Protein AF-A0A938FU28-F1 (afdb_monomer_lite)

pLDDT: mean 93.78, std 5.57, range [63.31, 97.81]

Secondary structure (DSSP, 8-state):
--TT---------------TT--S-------SPPPPTTS-SHHHH-

Structure (mmCIF, N/CA/C/O backbone):
data_AF-A0A938FU28-F1
#
_entry.id   AF-A0A938FU28-F1
#
loop_
_atom_site.group_PDB
_atom_site.id
_atom_site.type_symbol
_atom_site.label_atom_id
_atom_site.label_alt_id
_atom_site.label_comp_id
_atom_site.label_asym_id
_atom_site.label_entity_id
_atom_site.label_seq_id
_atom_site.pdbx_PDB_ins_code
_atom_site.Cartn_x
_atom_site.Cartn_y
_atom_site.Cartn_z
_atom_site.occupancy
_atom_site.B_iso_or_equiv
_atom_site.auth_seq_id
_atom_site.auth_comp_id
_atom_site.auth_asym_id
_atom_site.auth_atom_id
_atom_site.pdbx_PDB_model_num
ATOM 1 N N . ALA A 1 1 ? 5.196 10.779 -15.781 1.00 63.31 1 ALA A N 1
ATOM 2 C CA . ALA A 1 1 ? 4.803 9.406 -16.156 1.00 63.31 1 ALA A CA 1
ATOM 3 C C . ALA A 1 1 ? 4.682 8.588 -14.878 1.00 63.31 1 ALA A C 1
ATOM 5 O O . ALA A 1 1 ? 5.393 8.906 -13.932 1.00 63.31 1 ALA A O 1
ATOM 6 N N . PHE A 1 2 ? 3.795 7.594 -14.825 1.00 78.31 2 PHE A N 1
ATOM 7 C CA . PHE A 1 2 ? 3.575 6.751 -13.641 1.00 78.31 2 PHE A CA 1
ATOM 8 C C . PHE A 1 2 ? 4.655 5.665 -13.484 1.00 78.31 2 PHE A C 1
ATOM 10 O O . PHE A 1 2 ? 4.306 4.510 -13.311 1.00 78.31 2 PHE A O 1
ATOM 17 N N . GLY A 1 3 ? 5.943 6.032 -13.576 1.00 90.44 3 GLY A N 1
ATOM 18 C CA . GLY A 1 3 ? 7.098 5.138 -13.380 1.00 90.44 3 GLY A CA 1
ATOM 19 C C . GLY A 1 3 ? 6.875 3.699 -13.861 1.00 90.44 3 GLY A C 1
ATOM 20 O O . GLY A 1 3 ? 6.446 3.470 -14.992 1.00 90.44 3 GLY A O 1
ATOM 21 N N . ASP A 1 4 ? 7.085 2.762 -12.944 1.00 94.12 4 ASP A N 1
ATOM 22 C CA . ASP A 1 4 ? 6.912 1.314 -13.100 1.00 94.12 4 ASP A CA 1
ATOM 23 C C . ASP A 1 4 ? 5.463 0.829 -13.278 1.00 94.12 4 ASP A C 1
ATOM 25 O O . ASP A 1 4 ? 5.227 -0.345 -13.550 1.00 94.12 4 ASP A O 1
ATOM 29 N N . SER A 1 5 ? 4.479 1.719 -13.144 1.00 92.62 5 SER A N 1
ATOM 30 C CA . SER A 1 5 ? 3.054 1.430 -13.351 1.00 92.62 5 SER A CA 1
ATOM 31 C C . SER A 1 5 ? 2.534 0.244 -12.522 1.00 92.62 5 SER A C 1
ATOM 33 O O . SER A 1 5 ? 1.742 -0.558 -13.006 1.00 92.62 5 SER A O 1
ATOM 35 N N . TRP A 1 6 ? 2.968 0.141 -11.260 1.00 92.38 6 TRP A N 1
ATOM 36 C CA . TRP A 1 6 ? 2.460 -0.853 -10.312 1.00 92.38 6 TRP A CA 1
ATOM 37 C C . TRP A 1 6 ? 0.957 -0.695 -10.060 1.00 92.38 6 TRP A C 1
ATOM 39 O O . TRP A 1 6 ? 0.463 0.408 -9.817 1.00 92.38 6 TRP A O 1
ATOM 49 N N . GLU A 1 7 ? 0.243 -1.818 -10.028 1.00 92.62 7 GLU A N 1
ATOM 50 C CA . GLU A 1 7 ? -1.194 -1.875 -9.761 1.00 92.62 7 GLU A CA 1
ATOM 51 C C . GLU A 1 7 ? -1.465 -2.663 -8.475 1.00 92.62 7 GLU A C 1
ATOM 53 O O . GLU A 1 7 ? -0.901 -3.733 -8.253 1.00 92.62 7 GLU A O 1
ATOM 58 N N . HIS A 1 8 ? -2.356 -2.146 -7.627 1.00 92.75 8 HIS A N 1
ATOM 59 C CA . HIS A 1 8 ? -2.774 -2.802 -6.388 1.00 92.75 8 HIS A CA 1
ATOM 60 C C . HIS A 1 8 ? -4.283 -3.037 -6.410 1.00 92.75 8 HIS A C 1
ATOM 62 O O . HIS A 1 8 ? -5.060 -2.127 -6.702 1.00 92.75 8 HIS A O 1
ATOM 68 N N . SER A 1 9 ? -4.708 -4.246 -6.048 1.00 96.62 9 SER A N 1
ATOM 69 C CA . SER A 1 9 ? -6.122 -4.553 -5.823 1.00 96.62 9 SER A CA 1
ATOM 70 C C . SER A 1 9 ? -6.478 -4.318 -4.359 1.00 96.62 9 SER A C 1
ATOM 72 O O . SER A 1 9 ? -5.855 -4.896 -3.473 1.00 96.62 9 SER A O 1
ATOM 74 N N . ILE A 1 10 ? -7.496 -3.496 -4.098 1.00 96.69 10 ILE A N 1
ATOM 75 C CA . ILE A 1 10 ? -8.004 -3.245 -2.744 1.00 96.69 10 ILE A CA 1
ATOM 76 C C . ILE A 1 10 ? -9.402 -3.848 -2.631 1.00 96.69 10 ILE A C 1
ATOM 78 O O . ILE A 1 10 ? -10.328 -3.417 -3.318 1.00 96.69 10 ILE A O 1
ATOM 82 N N . VAL A 1 11 ? -9.559 -4.836 -1.747 1.00 97.81 11 VAL A N 1
ATOM 83 C CA . VAL A 1 11 ? -10.826 -5.542 -1.520 1.00 97.81 11 VAL A CA 1
ATOM 84 C C . VAL A 1 11 ? -11.232 -5.398 -0.058 1.00 97.81 11 VAL A C 1
ATOM 86 O O . VAL A 1 11 ? -10.467 -5.708 0.850 1.00 97.81 11 VAL A O 1
ATOM 89 N N . LEU A 1 12 ? -12.459 -4.933 0.183 1.00 97.12 12 LEU A N 1
ATOM 90 C CA . LEU A 1 12 ? -13.040 -4.929 1.521 1.00 97.12 12 LEU A CA 1
ATOM 91 C C . LEU A 1 12 ? -13.584 -6.323 1.834 1.00 97.12 12 LEU A C 1
ATOM 93 O O . LEU A 1 12 ? -14.691 -6.665 1.426 1.00 97.12 12 LEU A O 1
ATOM 97 N N . GLU A 1 13 ? -12.820 -7.110 2.580 1.00 97.56 13 GLU A N 1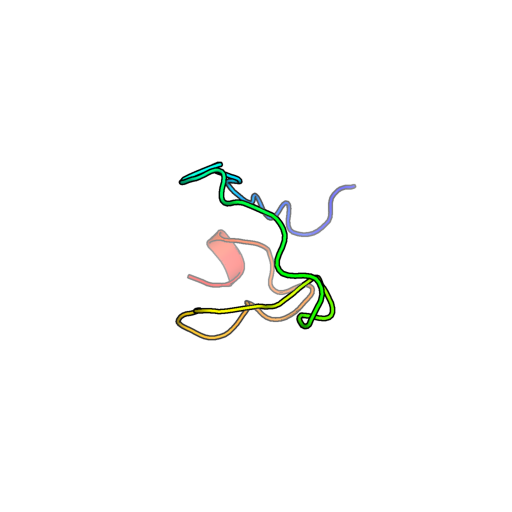
ATOM 98 C CA . GLU A 1 13 ? -13.232 -8.471 2.931 1.00 97.56 13 GLU A CA 1
ATOM 99 C C . GLU A 1 13 ? -14.319 -8.487 4.011 1.00 97.56 13 GLU A C 1
ATOM 101 O O . GLU A 1 13 ? -15.296 -9.231 3.914 1.00 97.56 13 GLU A O 1
ATOM 106 N N . LYS A 1 14 ? -14.154 -7.674 5.065 1.00 96.56 14 LYS A N 1
ATOM 107 C CA . LYS A 1 14 ? -15.057 -7.620 6.225 1.00 96.56 14 LYS A CA 1
ATOM 108 C C . LYS A 1 14 ? -15.102 -6.214 6.816 1.00 96.56 14 LYS A C 1
ATOM 110 O O . LYS A 1 14 ? -14.116 -5.485 6.799 1.00 96.56 14 LYS A O 1
ATOM 115 N N . ARG A 1 15 ? -16.245 -5.854 7.405 1.00 97.12 15 ARG A N 1
ATOM 116 C CA . ARG A 1 15 ? -16.370 -4.709 8.319 1.00 97.12 15 ARG A CA 1
ATOM 117 C C . ARG A 1 15 ? -16.554 -5.246 9.728 1.00 97.12 15 ARG A C 1
ATOM 119 O O . ARG A 1 15 ? -17.502 -5.987 9.974 1.00 97.12 15 ARG A O 1
ATOM 126 N N . LEU A 1 16 ? -15.658 -4.875 10.629 1.00 95.38 16 LEU A N 1
ATOM 127 C CA . LEU A 1 16 ? -15.708 -5.264 12.034 1.00 95.38 16 LEU A CA 1
ATOM 128 C C . LEU A 1 16 ? -15.987 -4.027 12.901 1.00 95.38 16 LEU A C 1
ATOM 130 O O . LEU A 1 16 ? -15.723 -2.906 12.455 1.00 95.38 16 LEU A O 1
ATOM 134 N N . PRO A 1 17 ? -16.531 -4.200 14.117 1.00 96.94 17 PRO A N 1
ATOM 135 C CA . PRO A 1 17 ? -16.604 -3.118 15.091 1.00 96.94 17 PRO A CA 1
ATOM 136 C C . PRO A 1 17 ? -15.213 -2.545 15.390 1.00 96.94 17 PRO A C 1
ATOM 138 O O . PRO A 1 17 ? -14.219 -3.268 15.356 1.00 96.94 17 PRO A O 1
ATOM 141 N N . ILE A 1 18 ? -15.153 -1.251 15.702 1.00 96.06 18 ILE A N 1
ATOM 142 C CA . ILE A 1 18 ? -13.911 -0.590 16.116 1.00 96.06 18 ILE A CA 1
ATOM 143 C C . ILE A 1 18 ? -13.515 -1.108 17.500 1.00 96.06 18 ILE A C 1
ATOM 145 O O . ILE A 1 18 ? -14.330 -1.072 18.424 1.00 96.06 18 ILE A O 1
ATOM 149 N N . ASP A 1 19 ? -12.265 -1.539 17.648 1.00 96.31 19 ASP A N 1
ATOM 150 C CA . ASP A 1 19 ? -11.673 -1.823 18.952 1.00 96.31 19 ASP A CA 1
ATOM 151 C C . ASP A 1 19 ? -10.998 -0.550 19.495 1.00 96.31 19 ASP A C 1
ATOM 153 O O . ASP A 1 19 ? -10.006 -0.096 18.919 1.00 96.31 19 ASP A O 1
ATOM 157 N N . PRO A 1 20 ? -11.500 0.047 20.593 1.00 96.44 20 PRO A N 1
ATOM 158 C CA . PRO A 1 20 ? -10.947 1.283 21.145 1.00 96.44 20 PRO A CA 1
ATOM 159 C C . PRO A 1 20 ? -9.538 1.118 21.734 1.00 96.44 20 PRO A C 1
ATOM 161 O O . PRO A 1 20 ? -8.883 2.122 22.006 1.00 96.44 20 PRO A O 1
ATOM 164 N N . SER A 1 21 ? -9.077 -0.115 21.961 1.00 97.25 21 SER A N 1
ATOM 165 C CA . SER A 1 21 ? -7.733 -0.396 22.477 1.00 97.25 21 SER A CA 1
ATOM 166 C C . SER A 1 21 ? -6.671 -0.518 21.379 1.00 97.25 21 SER A C 1
A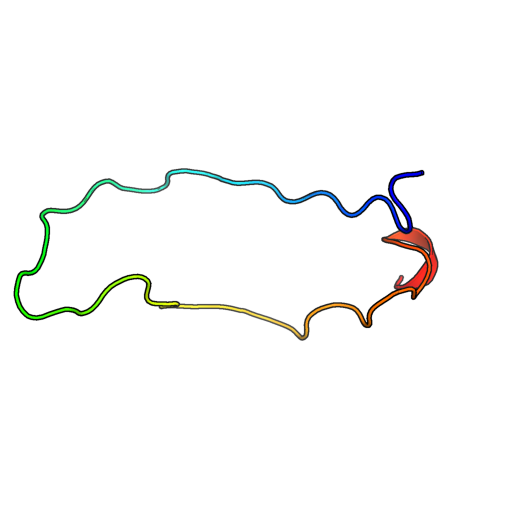TOM 168 O O . SER A 1 21 ? -5.475 -0.498 21.673 1.00 97.25 21 SER A O 1
ATOM 170 N N . THR A 1 22 ? -7.095 -0.605 20.115 1.00 96.12 22 THR A N 1
ATOM 171 C CA . THR A 1 22 ? -6.203 -0.776 18.970 1.00 96.12 22 THR A CA 1
ATOM 172 C C . THR A 1 22 ? -5.858 0.572 18.331 1.00 96.12 22 THR A C 1
ATOM 174 O O . THR A 1 22 ? -6.733 1.351 17.952 1.00 96.12 22 THR A O 1
ATOM 177 N N . THR A 1 23 ? -4.563 0.830 18.140 1.00 97.12 23 THR A N 1
ATOM 178 C CA . THR A 1 23 ? -4.076 1.951 17.323 1.00 97.12 23 THR A CA 1
ATOM 179 C C . THR A 1 23 ? -4.015 1.524 15.860 1.00 97.12 23 THR A C 1
ATOM 181 O O . THR A 1 23 ? -3.214 0.667 15.504 1.00 97.12 23 THR A O 1
ATOM 184 N N . TYR A 1 24 ? -4.839 2.126 15.007 1.00 95.75 24 TYR A N 1
ATOM 185 C CA . TYR A 1 24 ? -4.905 1.830 13.571 1.00 95.75 24 TYR A CA 1
ATOM 186 C C . TYR A 1 24 ? -4.052 2.805 12.728 1.00 95.75 24 TYR A C 1
ATOM 188 O O . TYR A 1 24 ? -3.835 3.938 13.168 1.00 95.75 24 TYR A O 1
ATOM 196 N N . PRO A 1 25 ? -3.631 2.432 11.497 1.00 95.50 25 PRO A N 1
ATOM 197 C CA . PRO A 1 25 ? -3.814 1.132 10.840 1.00 95.50 25 PRO A CA 1
ATOM 198 C C . PRO A 1 25 ? -2.863 0.061 11.388 1.00 95.50 25 PRO A C 1
ATOM 200 O O . PRO A 1 25 ? -1.763 0.366 11.838 1.00 95.50 25 PRO A O 1
ATOM 203 N N . ILE A 1 26 ? -3.279 -1.203 11.300 1.00 95.81 26 ILE A N 1
ATOM 204 C CA . ILE A 1 26 ? -2.436 -2.358 11.621 1.00 95.81 26 ILE A CA 1
ATOM 205 C C . ILE A 1 26 ? -2.365 -3.290 10.415 1.00 95.81 26 ILE A C 1
ATOM 207 O O . ILE A 1 26 ? -3.368 -3.516 9.740 1.00 95.81 26 ILE A O 1
ATOM 211 N N . CYS A 1 27 ? -1.177 -3.826 10.150 1.00 95.06 27 CYS A N 1
ATOM 212 C CA . CYS A 1 27 ? -0.990 -4.906 9.191 1.00 95.06 27 CYS A CA 1
ATOM 213 C C . CYS A 1 27 ? -1.090 -6.222 9.961 1.00 95.06 27 CYS A C 1
ATOM 215 O O . CYS A 1 27 ? -0.233 -6.514 10.794 1.00 95.06 27 CYS A O 1
ATOM 217 N N . THR A 1 28 ? -2.171 -6.970 9.755 1.00 95.75 28 THR A N 1
ATOM 218 C CA . THR A 1 28 ? -2.401 -8.228 10.479 1.00 95.75 28 THR A CA 1
ATOM 219 C C . THR A 1 28 ? -1.802 -9.436 9.776 1.00 95.75 28 THR A C 1
ATOM 221 O O . THR A 1 28 ? -1.641 -10.469 10.417 1.00 95.75 28 THR A O 1
ATOM 224 N N . ASP A 1 29 ? -1.515 -9.328 8.477 1.00 96.38 29 ASP A N 1
ATOM 225 C CA . ASP A 1 29 ? -0.976 -10.419 7.669 1.00 96.38 29 ASP A CA 1
ATOM 226 C C . ASP A 1 29 ? -0.265 -9.884 6.416 1.00 96.38 29 ASP A C 1
ATOM 228 O O . ASP A 1 29 ? -0.494 -8.748 5.995 1.00 96.38 29 ASP A O 1
ATOM 232 N N . GLY A 1 30 ? 0.589 -10.707 5.816 1.00 95.31 30 GLY A N 1
ATOM 233 C CA . GLY A 1 30 ? 1.312 -10.397 4.591 1.00 95.31 30 GLY A CA 1
ATOM 234 C C . GLY A 1 30 ? 2.221 -11.545 4.167 1.00 95.31 30 GLY A C 1
ATOM 235 O O . GLY A 1 30 ? 2.679 -12.342 4.985 1.00 95.31 30 GLY A O 1
ATOM 236 N N . GLN A 1 31 ? 2.511 -11.622 2.872 1.00 96.38 31 GLN A N 1
ATOM 237 C CA . GLN A 1 31 ? 3.388 -12.648 2.324 1.00 96.38 31 GLN A CA 1
ATOM 238 C C . GLN A 1 31 ? 4.310 -12.055 1.261 1.00 96.38 31 GLN A C 1
ATOM 240 O O . GLN A 1 31 ? 3.906 -11.166 0.517 1.00 96.38 31 GLN A O 1
ATOM 245 N N . LEU A 1 32 ? 5.514 -12.633 1.157 1.00 95.25 32 LEU A N 1
ATOM 246 C CA . LEU A 1 32 ? 6.578 -12.249 0.224 1.00 95.25 32 LEU A CA 1
ATOM 247 C C . LEU A 1 32 ? 7.163 -10.856 0.514 1.00 95.25 32 LEU A C 1
ATOM 249 O O . LEU A 1 32 ? 6.695 -10.122 1.381 1.00 95.25 32 LEU A O 1
ATOM 253 N N . ALA A 1 33 ? 8.258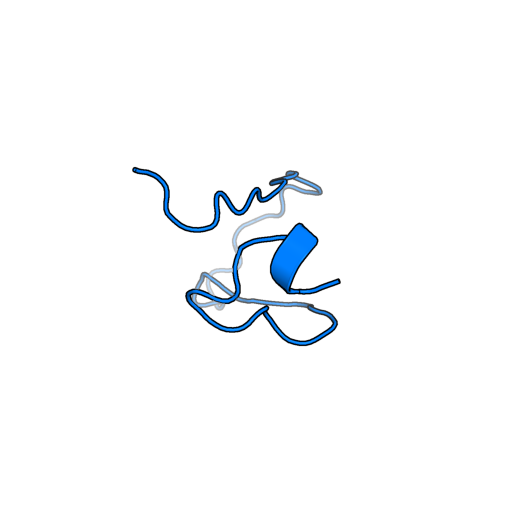 -10.530 -0.171 1.00 94.31 33 ALA A N 1
ATOM 254 C CA . ALA A 1 33 ? 8.869 -9.207 -0.111 1.00 94.31 33 ALA A CA 1
ATOM 255 C C . ALA A 1 33 ? 8.209 -8.269 -1.131 1.00 94.31 33 ALA A C 1
ATOM 257 O O . ALA A 1 33 ? 7.822 -8.708 -2.215 1.00 94.31 33 ALA A O 1
ATOM 258 N N . CYS A 1 34 ? 8.132 -6.977 -0.807 1.00 92.88 34 CYS A N 1
ATOM 259 C CA . CYS A 1 34 ? 7.746 -5.960 -1.781 1.00 92.88 34 CYS A CA 1
ATOM 260 C C . CYS A 1 34 ? 8.806 -5.859 -2.898 1.00 92.88 34 CYS A C 1
ATOM 262 O O . CYS A 1 34 ? 10.001 -5.954 -2.589 1.00 92.88 34 CYS A O 1
ATOM 264 N N . PRO A 1 35 ? 8.404 -5.643 -4.166 1.00 94.50 35 PRO A N 1
ATOM 265 C CA . PRO A 1 35 ? 9.344 -5.357 -5.246 1.00 94.50 35 PRO A CA 1
ATOM 266 C C . PRO A 1 35 ? 10.230 -4.145 -4.913 1.00 94.50 35 PRO A C 1
ATOM 268 O O . PRO A 1 35 ? 9.743 -3.203 -4.281 1.00 94.50 35 PRO A O 1
ATOM 271 N N . PRO A 1 36 ? 11.516 -4.139 -5.314 1.00 95.12 36 PRO A N 1
ATOM 272 C CA . PRO A 1 36 ? 12.360 -2.957 -5.190 1.00 95.12 36 PRO A CA 1
ATOM 273 C C . PRO A 1 36 ? 11.778 -1.770 -5.965 1.00 95.12 36 PRO A C 1
ATOM 275 O O . PRO A 1 36 ? 11.159 -1.948 -7.013 1.00 95.12 36 PRO A O 1
ATOM 278 N N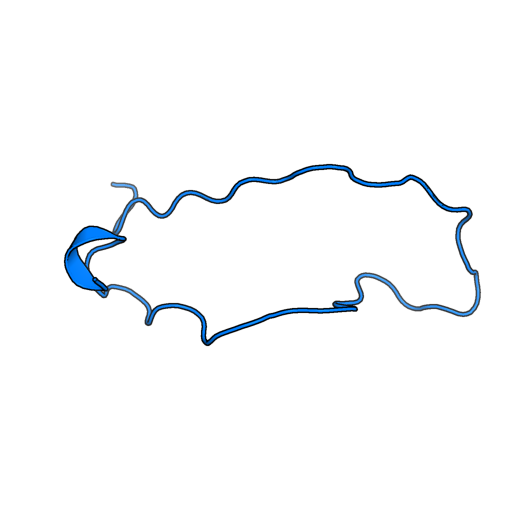 . GLU A 1 37 ? 12.023 -0.561 -5.469 1.00 93.62 37 GLU A N 1
ATOM 279 C CA . GLU A 1 37 ? 11.699 0.668 -6.197 1.00 93.62 37 GLU A CA 1
ATOM 280 C C . GLU A 1 37 ? 12.419 0.707 -7.556 1.00 93.62 37 GLU A C 1
ATOM 282 O O . GLU A 1 37 ? 13.557 0.240 -7.674 1.00 93.62 37 GLU A O 1
ATOM 287 N N . ASP A 1 38 ? 11.750 1.271 -8.565 1.00 92.94 38 ASP A N 1
ATOM 288 C CA . ASP A 1 38 ? 12.258 1.478 -9.930 1.00 92.94 38 ASP A CA 1
ATOM 289 C C . ASP A 1 38 ? 12.819 0.212 -10.621 1.00 92.94 38 ASP A C 1
ATOM 291 O O . ASP A 1 38 ? 13.744 0.286 -11.437 1.00 92.94 38 ASP A O 1
ATOM 295 N N . CYS A 1 39 ? 12.284 -0.975 -10.311 1.00 95.12 39 CYS A N 1
ATOM 296 C CA . CYS A 1 39 ? 12.721 -2.229 -10.934 1.00 95.12 39 CYS A CA 1
ATOM 297 C C . CYS A 1 39 ? 12.075 -2.517 -12.300 1.00 95.12 39 CYS A C 1
ATOM 299 O O . CYS A 1 39 ? 12.402 -3.529 -12.918 1.00 95.12 39 CYS A O 1
ATOM 301 N N . GLY A 1 40 ? 11.212 -1.634 -12.808 1.00 94.94 40 GLY A N 1
ATOM 302 C CA . GLY A 1 40 ? 10.592 -1.757 -14.132 1.00 94.94 40 GLY A CA 1
ATOM 303 C C . GLY A 1 40 ? 9.196 -2.381 -14.118 1.00 94.94 40 GLY A C 1
ATOM 304 O O . GLY A 1 40 ? 8.746 -2.910 -15.138 1.00 94.94 40 GLY A O 1
ATOM 305 N N . GLY A 1 41 ? 8.505 -2.337 -12.978 1.00 94.00 41 GLY A N 1
ATOM 306 C CA . GLY A 1 41 ? 7.150 -2.871 -12.832 1.00 94.00 41 GLY A CA 1
ATOM 307 C C . GLY A 1 41 ? 7.097 -4.397 -12.822 1.00 94.00 41 GLY A C 1
ATOM 308 O O . GLY A 1 41 ? 8.114 -5.081 -12.708 1.00 94.00 41 GLY A O 1
ATOM 309 N N . ALA A 1 42 ? 5.894 -4.951 -12.991 1.00 93.19 42 ALA A N 1
ATOM 310 C CA . ALA A 1 42 ? 5.697 -6.398 -13.072 1.00 93.19 42 ALA A CA 1
ATOM 311 C C . ALA A 1 42 ? 6.637 -7.112 -14.075 1.00 93.19 42 ALA A C 1
ATOM 313 O O . ALA A 1 42 ? 7.210 -8.126 -13.681 1.00 93.19 42 ALA A O 1
ATOM 314 N N . PRO A 1 43 ? 6.862 -6.620 -15.317 1.00 92.31 43 PRO A N 1
ATOM 315 C CA . PRO A 1 43 ? 7.771 -7.287 -16.257 1.00 92.31 43 PRO A CA 1
ATOM 316 C C . PRO A 1 43 ? 9.262 -7.121 -15.926 1.00 92.31 43 PRO A C 1
ATOM 318 O O . PRO A 1 43 ? 10.081 -7.825 -16.504 1.00 92.31 43 PRO A O 1
ATOM 321 N N . GLY A 1 44 ? 9.637 -6.170 -15.065 1.00 93.56 44 GLY A N 1
ATOM 322 C CA . GLY A 1 44 ? 11.020 -6.016 -14.605 1.00 93.56 44 GLY A CA 1
ATOM 323 C C . GLY A 1 44 ? 11.351 -6.872 -13.379 1.00 93.56 44 GLY A C 1
ATOM 324 O O . GLY A 1 44 ? 12.513 -7.205 -13.150 1.00 93.56 44 GLY A O 1
ATOM 325 N N . PHE A 1 45 ? 10.329 -7.255 -12.609 1.00 92.25 45 PHE A N 1
ATOM 326 C CA . PHE A 1 45 ? 10.475 -8.049 -11.390 1.00 92.25 45 PHE A CA 1
ATOM 327 C C . PHE A 1 45 ? 10.351 -9.569 -11.606 1.00 92.25 45 PHE A C 1
ATOM 329 O O . PHE A 1 45 ? 10.996 -10.327 -10.878 1.00 92.25 45 PHE A O 1
AT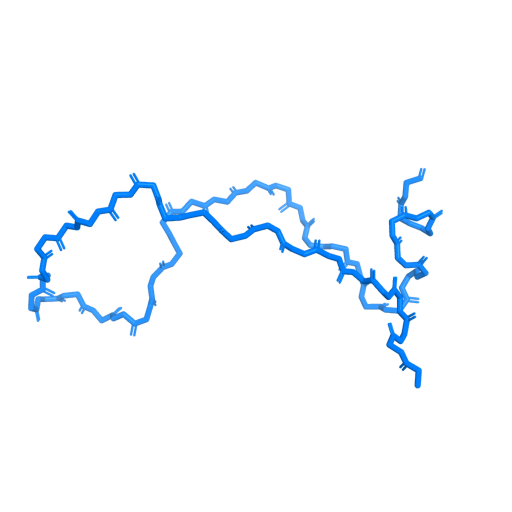OM 336 N N . TYR A 1 46 ? 9.535 -10.011 -12.573 1.00 86.25 46 TYR A N 1
ATOM 337 C CA . TYR A 1 46 ? 9.289 -11.426 -12.906 1.00 86.25 46 TYR A CA 1
ATOM 338 C C . TYR A 1 46 ? 9.954 -11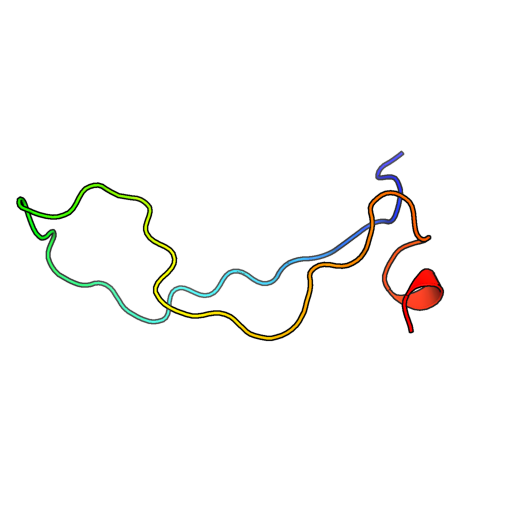.837 -14.220 1.00 86.25 46 TYR A C 1
ATOM 340 O O . TYR A 1 46 ? 10.500 -12.965 -14.260 1.00 86.25 46 TYR A O 1
#

Foldseek 3Di:
DCQLPEDDDDDDPDDDDDDPVDDDDDDPDDDDDDDDPRQNHPVSRD

Sequence (46 aa):
AFGDSWEHSIVLEKRLPIDPSTTYPICTDGQLACPPEDCGGAPGFY

Radius of gyration: 15.61 Å; chains: 1; bounding box: 29×22×39 Å